Protein AF-A0A2E7HGC3-F1 (afdb_monomer_lite)

Sequence (108 aa):
MSSADKTAAFAADPVAYEPQHNGWCSYAVSKGYGAEVDFVDGWSVVNGKLYLNWDAETREAFLAEQSSRIAAAEAKWPELHAGLLDGSADMYTHAGEGADISHPQQLN

Structure (mmCIF, N/CA/C/O backbone):
data_AF-A0A2E7HGC3-F1
#
_entry.id   AF-A0A2E7HGC3-F1
#
loop_
_atom_site.group_PDB
_atom_site.id
_atom_site.type_symbol
_atom_site.label_atom_id
_atom_site.label_alt_id
_atom_site.label_comp_id
_atom_site.label_asym_id
_atom_site.label_entity_id
_atom_site.label_seq_id
_atom_site.pdbx_PDB_ins_code
_atom_site.Cartn_x
_atom_site.Cartn_y
_atom_site.Cartn_z
_atom_site.occupancy
_atom_site.B_iso_or_equiv
_atom_site.auth_seq_id
_atom_site.auth_comp_id
_atom_site.auth_asym_id
_atom_site.auth_atom_id
_atom_site.pdbx_PDB_model_num
ATOM 1 N N . MET A 1 1 ? -13.677 5.979 21.926 1.00 42.94 1 MET A N 1
ATOM 2 C CA . MET A 1 1 ? -14.349 4.769 21.407 1.00 42.94 1 MET A CA 1
ATOM 3 C C . MET A 1 1 ? -13.744 3.572 22.111 1.00 42.94 1 MET A C 1
ATOM 5 O O . MET A 1 1 ? -12.526 3.434 22.075 1.00 42.94 1 MET A O 1
ATOM 9 N N . SER A 1 2 ? -14.564 2.819 22.842 1.00 48.47 2 SER A N 1
ATOM 10 C CA . SER A 1 2 ? -14.121 1.682 23.656 1.00 48.47 2 SER A CA 1
ATOM 11 C C . SER A 1 2 ? -13.763 0.497 22.756 1.00 48.47 2 SER A C 1
ATOM 13 O O . SER A 1 2 ? -14.314 0.357 21.667 1.00 48.47 2 SER A O 1
ATOM 15 N N . SER A 1 3 ? -12.851 -0.362 23.211 1.00 58.44 3 SER A N 1
ATOM 16 C CA . SER A 1 3 ? -12.439 -1.593 22.518 1.00 58.44 3 SER A CA 1
ATOM 17 C C . SER A 1 3 ? -13.635 -2.476 22.108 1.00 58.44 3 SER A C 1
ATOM 19 O O . SER A 1 3 ? -13.630 -3.068 21.034 1.00 58.44 3 SER A O 1
ATOM 21 N N . ALA A 1 4 ? -14.715 -2.467 22.900 1.00 59.19 4 ALA A N 1
ATOM 22 C CA . ALA A 1 4 ? -15.929 -3.247 22.643 1.00 59.19 4 ALA A CA 1
ATOM 23 C C . ALA A 1 4 ? -16.679 -2.841 21.356 1.00 59.19 4 ALA A C 1
ATOM 25 O O . ALA A 1 4 ? -17.180 -3.709 20.642 1.00 59.19 4 ALA A O 1
ATOM 26 N N . ASP A 1 5 ? -16.711 -1.545 21.026 1.00 59.03 5 ASP A N 1
ATOM 27 C CA . ASP A 1 5 ? -17.413 -1.044 19.833 1.00 59.03 5 ASP A CA 1
ATOM 28 C C . ASP A 1 5 ? -16.674 -1.435 18.546 1.00 59.03 5 ASP A C 1
ATOM 30 O O . ASP A 1 5 ? -17.283 -1.686 17.508 1.00 59.03 5 ASP A O 1
ATOM 34 N N . LYS A 1 6 ? -15.340 -1.521 18.622 1.00 58.09 6 LYS A N 1
ATOM 35 C CA . LYS A 1 6 ? -14.484 -1.918 17.498 1.00 58.09 6 LYS A CA 1
ATOM 36 C C . LYS A 1 6 ? -14.638 -3.406 17.187 1.00 58.09 6 LYS A C 1
ATOM 38 O O . LYS A 1 6 ? -14.731 -3.769 16.019 1.00 58.09 6 LYS A O 1
ATOM 43 N N . THR A 1 7 ? -14.736 -4.248 18.217 1.00 65.44 7 THR A N 1
ATOM 44 C CA . THR A 1 7 ? -14.968 -5.691 18.059 1.00 65.44 7 THR A CA 1
ATOM 45 C C . THR A 1 7 ? -16.316 -5.982 17.406 1.00 65.44 7 THR A C 1
ATOM 47 O O . THR A 1 7 ? -16.396 -6.835 16.529 1.00 65.44 7 THR A O 1
ATOM 50 N N . ALA A 1 8 ? -17.370 -5.257 17.793 1.00 68.75 8 ALA A N 1
ATOM 51 C CA . ALA A 1 8 ? -18.696 -5.419 17.198 1.00 68.75 8 ALA A CA 1
ATOM 52 C C . ALA A 1 8 ? -18.728 -5.002 15.718 1.00 68.75 8 ALA A C 1
ATOM 54 O O . ALA A 1 8 ? -19.342 -5.690 14.908 1.00 68.75 8 ALA A O 1
ATOM 55 N N . ALA A 1 9 ? -18.035 -3.917 15.354 1.00 64.19 9 ALA A N 1
ATOM 56 C CA . ALA A 1 9 ? -17.924 -3.477 13.964 1.00 64.19 9 ALA A CA 1
ATOM 57 C C . ALA A 1 9 ? -17.126 -4.470 13.099 1.00 64.19 9 ALA A C 1
ATOM 59 O O . ALA A 1 9 ? -17.567 -4.812 12.006 1.00 64.19 9 ALA A O 1
ATOM 60 N N . PHE A 1 10 ? -16.012 -5.001 13.618 1.00 66.19 10 PHE A N 1
ATOM 61 C CA . PHE A 1 10 ? -15.230 -6.042 12.943 1.00 66.19 10 PHE A CA 1
ATOM 62 C C . PHE A 1 10 ? -16.026 -7.341 12.750 1.00 66.19 10 PHE A C 1
ATOM 64 O O . PHE A 1 10 ? -16.005 -7.927 11.674 1.00 66.19 10 PHE A O 1
ATOM 71 N N . ALA A 1 11 ? -16.765 -7.780 13.773 1.00 70.12 11 ALA A N 1
ATOM 72 C CA . ALA A 1 11 ? -17.587 -8.987 13.691 1.00 70.12 11 ALA A CA 1
ATOM 73 C C . ALA A 1 11 ? -18.762 -8.852 12.706 1.00 70.12 11 ALA A C 1
ATOM 75 O O . ALA A 1 11 ? -19.243 -9.861 12.193 1.00 70.12 11 ALA A O 1
ATOM 76 N N . ALA A 1 12 ? -19.238 -7.627 12.465 1.00 77.06 12 ALA A N 1
ATOM 77 C CA . ALA A 1 12 ? -20.352 -7.361 11.562 1.00 77.06 12 ALA A CA 1
ATOM 78 C C . ALA A 1 12 ? -19.952 -7.423 10.079 1.00 77.06 12 ALA A C 1
ATOM 80 O O . ALA A 1 12 ? -20.762 -7.858 9.264 1.00 77.06 12 ALA A O 1
ATOM 81 N N . ASP A 1 13 ? -18.730 -7.014 9.733 1.00 65.88 13 ASP A N 1
ATOM 82 C CA . ASP A 1 13 ? -18.214 -7.079 8.363 1.00 65.88 13 ASP A CA 1
ATOM 83 C C . ASP A 1 13 ? -16.691 -7.289 8.361 1.00 65.88 13 ASP A C 1
ATOM 85 O O . ASP A 1 13 ? -15.932 -6.335 8.195 1.00 65.88 13 ASP A O 1
ATOM 89 N N . PRO A 1 14 ? -16.211 -8.527 8.573 1.00 62.88 14 PRO A N 1
ATOM 90 C CA . PRO A 1 14 ? -14.777 -8.806 8.606 1.00 62.88 14 PRO A CA 1
ATOM 91 C C . PRO A 1 14 ? -14.099 -8.555 7.251 1.00 62.88 14 PRO A C 1
ATOM 93 O O . PRO A 1 14 ? -12.923 -8.199 7.222 1.00 62.88 14 PRO A O 1
ATOM 96 N N . VAL A 1 15 ? -14.845 -8.665 6.146 1.00 67.56 15 VAL A N 1
ATOM 97 C CA . VAL A 1 15 ? -14.344 -8.440 4.781 1.00 67.56 15 VAL A CA 1
ATOM 98 C C . VAL A 1 15 ? -14.032 -6.959 4.551 1.00 67.56 15 VAL A C 1
ATOM 100 O O . VAL A 1 15 ? -13.047 -6.634 3.891 1.00 67.56 15 VAL A O 1
ATOM 103 N N . ALA A 1 16 ? -14.789 -6.039 5.160 1.00 67.25 16 ALA A N 1
ATOM 104 C CA . ALA A 1 16 ? -14.480 -4.607 5.119 1.00 67.25 16 ALA A CA 1
ATOM 105 C C . ALA A 1 16 ? -13.136 -4.236 5.777 1.00 67.25 16 ALA A C 1
ATOM 107 O O . ALA A 1 16 ? -12.614 -3.149 5.521 1.00 67.25 16 ALA A O 1
ATOM 108 N N . TYR A 1 17 ? -12.569 -5.118 6.605 1.00 65.81 17 TYR A N 1
ATOM 109 C CA . TYR A 1 17 ? -11.296 -4.902 7.295 1.00 65.81 17 TYR A CA 1
ATOM 110 C C . TYR A 1 17 ? -10.153 -5.766 6.749 1.00 65.81 17 TYR A C 1
ATOM 112 O O . TYR A 1 17 ? -9.051 -5.715 7.301 1.00 65.81 17 TYR A O 1
ATOM 120 N N . GLU A 1 18 ? -10.376 -6.540 5.680 1.00 65.56 18 GLU A N 1
ATOM 121 C CA . GLU A 1 18 ? -9.312 -7.332 5.064 1.00 65.56 18 GLU A CA 1
ATOM 122 C C . GLU A 1 18 ? -8.222 -6.411 4.480 1.00 65.56 18 GLU A C 1
ATOM 124 O O . GLU A 1 18 ? -8.528 -5.480 3.715 1.00 65.56 18 GLU A O 1
ATOM 129 N N . PRO A 1 19 ? -6.938 -6.639 4.829 1.00 66.44 19 PRO A N 1
ATOM 130 C CA . PRO A 1 19 ? -5.832 -5.886 4.262 1.00 66.44 19 PRO A CA 1
ATOM 131 C C . PRO A 1 19 ? -5.865 -5.991 2.742 1.00 66.44 19 PRO A C 1
ATOM 133 O O . PRO A 1 19 ? -5.869 -7.089 2.179 1.00 66.44 19 PRO A O 1
ATOM 136 N N . GLN A 1 20 ? -5.864 -4.845 2.064 1.00 75.62 20 GLN A N 1
ATOM 137 C CA . GLN A 1 20 ? -5.716 -4.860 0.617 1.00 75.62 20 GLN A CA 1
ATOM 138 C C . GLN A 1 20 ? -4.370 -5.492 0.265 1.00 75.62 20 GLN A C 1
ATOM 140 O O . GLN A 1 20 ? -3.382 -5.328 0.984 1.00 75.62 20 GLN A O 1
ATOM 145 N N . HIS A 1 21 ? -4.356 -6.240 -0.834 1.00 77.19 21 HIS A N 1
ATOM 146 C CA . HIS A 1 21 ? -3.195 -7.012 -1.262 1.00 77.19 21 HIS A CA 1
ATOM 147 C C . HIS A 1 21 ? -2.739 -8.063 -0.236 1.00 77.19 21 HIS A C 1
ATOM 149 O O . HIS A 1 21 ? -1.551 -8.341 -0.145 1.00 77.19 21 HIS A O 1
ATOM 155 N N . ASN A 1 22 ? -3.653 -8.642 0.555 1.00 71.50 22 ASN A N 1
ATOM 156 C CA . ASN A 1 22 ? -3.368 -9.716 1.521 1.00 71.50 22 ASN A CA 1
ATOM 157 C C . ASN A 1 22 ? -2.227 -9.402 2.513 1.00 71.50 22 ASN A C 1
ATOM 159 O O . ASN A 1 22 ? -1.540 -10.311 2.969 1.00 71.50 22 ASN A O 1
ATOM 163 N N . GLY A 1 23 ? -2.009 -8.125 2.841 1.00 72.19 23 GLY A N 1
ATOM 164 C CA . GLY A 1 23 ? -0.944 -7.711 3.761 1.00 72.19 23 GLY A CA 1
ATOM 165 C C . GLY A 1 23 ? 0.393 -7.370 3.093 1.00 72.19 23 GLY A C 1
ATOM 166 O O . GLY A 1 23 ? 1.347 -7.073 3.802 1.00 72.19 23 GLY A O 1
ATOM 167 N N . TRP A 1 24 ? 0.466 -7.370 1.758 1.00 78.44 24 TRP A N 1
ATOM 168 C CA . TRP A 1 24 ? 1.655 -6.979 0.996 1.00 78.44 24 TRP A CA 1
ATOM 169 C C . TRP A 1 24 ? 1.718 -5.466 0.742 1.00 78.44 24 TRP A C 1
ATOM 171 O O . TRP A 1 24 ? 0.697 -4.780 0.621 1.00 78.44 24 TRP A O 1
ATOM 181 N N . CYS A 1 25 ? 2.939 -4.938 0.619 1.00 76.06 25 CYS A N 1
ATOM 182 C CA . CYS A 1 25 ? 3.203 -3.520 0.396 1.00 76.06 25 CYS A CA 1
ATOM 183 C C . CYS A 1 25 ? 2.529 -3.033 -0.886 1.00 76.06 25 CYS A C 1
ATOM 185 O O . CYS A 1 25 ? 2.931 -3.379 -1.996 1.00 76.06 25 CYS A O 1
ATOM 187 N N . SER A 1 26 ? 1.530 -2.163 -0.745 1.00 80.81 26 SER A N 1
ATOM 188 C CA . SER A 1 26 ? 0.721 -1.687 -1.875 1.00 80.81 26 SER A CA 1
ATOM 189 C C . SER A 1 26 ? 1.558 -0.899 -2.892 1.00 80.81 26 SER A C 1
ATOM 191 O O . SER A 1 26 ? 1.277 -0.926 -4.091 1.00 80.81 26 SER A O 1
ATOM 193 N N . TYR A 1 27 ? 2.633 -0.244 -2.438 1.00 72.38 27 TYR A N 1
ATOM 194 C CA . TYR A 1 27 ? 3.620 0.391 -3.312 1.00 72.38 27 TYR A CA 1
ATOM 195 C C . TYR A 1 27 ? 4.395 -0.636 -4.149 1.00 72.38 27 TYR A C 1
ATOM 197 O O . TYR A 1 27 ? 4.509 -0.458 -5.362 1.00 72.38 27 TYR A O 1
ATOM 205 N N . ALA A 1 28 ? 4.892 -1.712 -3.538 1.00 77.31 28 ALA A N 1
ATOM 206 C CA . ALA A 1 28 ? 5.598 -2.782 -4.242 1.00 77.31 28 ALA A CA 1
ATOM 207 C C . ALA A 1 28 ? 4.676 -3.451 -5.272 1.00 77.31 28 ALA A C 1
ATOM 209 O O . ALA A 1 28 ? 5.029 -3.557 -6.451 1.00 77.31 28 ALA A O 1
ATOM 210 N N . VAL A 1 29 ? 3.431 -3.739 -4.873 1.00 83.19 29 VAL A N 1
ATOM 211 C CA . VAL A 1 29 ? 2.388 -4.239 -5.779 1.00 83.19 29 VAL A CA 1
ATOM 212 C C . VAL A 1 29 ? 2.183 -3.282 -6.957 1.00 83.19 29 VAL A C 1
ATOM 214 O O . VAL A 1 29 ? 2.178 -3.703 -8.113 1.00 83.19 29 VAL A O 1
ATOM 217 N N . SER A 1 30 ? 2.131 -1.967 -6.703 1.00 77.75 30 SER A N 1
ATOM 218 C CA . SER A 1 30 ? 2.035 -0.952 -7.763 1.00 77.75 30 SER A CA 1
ATOM 219 C C . SER A 1 30 ? 3.245 -0.925 -8.708 1.00 77.75 30 SER A C 1
ATOM 221 O O . SER A 1 30 ? 3.159 -0.363 -9.803 1.00 77.75 30 SER A O 1
ATOM 223 N N . LYS A 1 31 ? 4.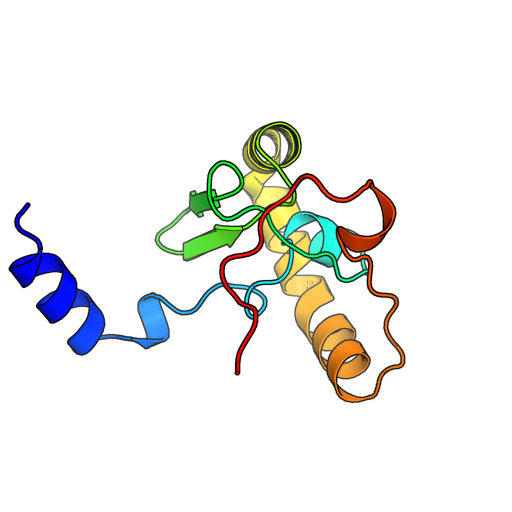377 -1.521 -8.324 1.00 80.38 31 LYS A N 1
ATOM 224 C CA . LYS A 1 31 ? 5.608 -1.625 -9.118 1.00 80.38 31 LYS A CA 1
ATOM 225 C C . LYS A 1 31 ? 5.800 -2.997 -9.767 1.00 80.38 31 LYS A C 1
ATOM 227 O O . LYS A 1 31 ? 6.592 -3.075 -10.698 1.00 80.38 31 LYS A O 1
ATOM 232 N N . GLY A 1 32 ? 5.000 -3.997 -9.397 1.00 78.50 32 GLY A N 1
ATOM 233 C CA . GLY A 1 32 ? 5.019 -5.338 -9.988 1.00 78.50 32 GLY A CA 1
ATOM 234 C C . GLY A 1 32 ? 5.853 -6.361 -9.215 1.00 78.50 32 GLY A C 1
ATOM 235 O O . GLY A 1 32 ? 6.229 -7.368 -9.797 1.00 78.50 32 GLY A O 1
ATOM 236 N N . TYR A 1 33 ? 6.148 -6.115 -7.936 1.00 64.19 33 TYR A N 1
ATOM 237 C CA . TYR A 1 33 ? 6.836 -7.071 -7.061 1.00 64.19 33 TYR A CA 1
ATOM 238 C C . TYR A 1 33 ? 6.186 -7.106 -5.669 1.00 64.19 33 TYR A C 1
ATOM 240 O O . TYR A 1 33 ? 5.484 -6.173 -5.285 1.00 64.19 33 TYR A O 1
ATOM 248 N N . GLY A 1 34 ? 6.384 -8.180 -4.904 1.00 79.44 34 GLY A N 1
ATOM 249 C CA . GLY A 1 34 ? 5.911 -8.273 -3.518 1.00 79.44 34 GLY A CA 1
ATOM 250 C C . GLY A 1 34 ? 6.935 -7.700 -2.538 1.00 79.44 34 GLY A C 1
ATOM 251 O O . GLY A 1 34 ? 8.130 -7.936 -2.700 1.00 79.44 34 GLY A O 1
ATOM 252 N N . ALA A 1 35 ? 6.491 -6.968 -1.515 1.00 74.31 35 ALA A N 1
ATOM 253 C CA . ALA A 1 35 ? 7.346 -6.619 -0.379 1.00 74.31 35 ALA A CA 1
ATOM 254 C C . ALA A 1 35 ? 6.577 -6.690 0.944 1.00 74.31 35 ALA A C 1
ATOM 256 O O . ALA A 1 35 ? 5.380 -6.385 0.969 1.00 74.31 35 ALA A O 1
ATOM 257 N N . GLU A 1 36 ? 7.264 -7.090 2.014 1.00 70.75 36 GLU A N 1
ATOM 258 C CA . GLU A 1 36 ? 6.748 -7.024 3.388 1.00 70.75 36 GLU A CA 1
ATOM 259 C C . GLU A 1 36 ? 6.367 -5.579 3.783 1.00 70.75 36 GLU A C 1
ATOM 261 O O . GLU A 1 36 ? 6.603 -4.623 3.039 1.00 70.75 36 GLU A O 1
ATOM 266 N N . VAL A 1 37 ? 5.679 -5.413 4.911 1.00 62.91 37 VAL A N 1
ATOM 267 C CA . VAL A 1 37 ? 5.163 -4.114 5.368 1.00 62.91 37 VAL A CA 1
ATOM 268 C C . VAL A 1 37 ? 5.516 -3.876 6.826 1.00 62.91 37 VAL A C 1
ATOM 270 O O . VAL A 1 37 ? 5.429 -4.791 7.647 1.00 62.91 37 VAL A O 1
ATOM 273 N N . ASP A 1 38 ? 5.814 -2.624 7.165 1.00 61.06 38 ASP A N 1
ATOM 274 C CA . ASP A 1 38 ? 5.855 -2.170 8.548 1.00 61.06 38 ASP A CA 1
ATOM 275 C C . ASP A 1 38 ? 4.443 -1.773 9.006 1.00 61.06 38 ASP A C 1
ATOM 277 O O . ASP A 1 38 ? 3.830 -0.810 8.532 1.00 61.06 38 ASP A O 1
ATOM 281 N N . PHE A 1 39 ? 3.910 -2.531 9.963 1.00 60.03 39 PHE A N 1
ATOM 282 C CA . PHE A 1 39 ? 2.574 -2.326 10.518 1.00 60.03 39 PHE A CA 1
ATOM 283 C C . PHE A 1 39 ? 2.498 -1.200 11.567 1.00 60.03 39 PHE A C 1
ATOM 285 O O . PHE A 1 39 ? 1.388 -0.823 11.950 1.00 60.03 39 PHE A O 1
ATOM 292 N N . VAL A 1 40 ? 3.628 -0.666 12.049 1.00 64.12 40 VAL A N 1
ATOM 293 C CA . VAL A 1 40 ? 3.667 0.396 13.071 1.00 64.12 40 VAL A CA 1
ATOM 294 C C . VAL A 1 40 ? 3.400 1.751 12.427 1.00 64.12 40 VAL A C 1
ATOM 296 O O . VAL A 1 40 ? 2.427 2.419 12.785 1.00 64.12 40 VAL A O 1
ATOM 299 N N . ASP A 1 41 ? 4.200 2.112 11.423 1.00 72.94 41 ASP A N 1
ATOM 300 C CA . ASP A 1 41 ? 4.139 3.431 10.790 1.00 72.94 41 ASP A CA 1
ATOM 301 C C . ASP A 1 41 ? 3.789 3.391 9.289 1.00 72.94 41 ASP A C 1
ATOM 303 O O . ASP A 1 41 ? 3.474 4.431 8.709 1.00 72.94 41 ASP A O 1
ATOM 307 N N . GLY A 1 42 ? 3.749 2.222 8.642 1.00 78.62 42 GLY A N 1
ATOM 308 C CA . GLY A 1 42 ? 3.503 2.086 7.198 1.00 78.62 42 GLY A CA 1
ATOM 309 C C . GLY A 1 42 ? 2.030 2.088 6.758 1.00 78.62 42 GLY A C 1
ATOM 310 O O . GLY A 1 42 ? 1.742 1.975 5.563 1.00 78.62 42 GLY A O 1
ATOM 311 N N . TRP A 1 43 ? 1.065 2.215 7.671 1.00 80.00 43 TRP A N 1
ATOM 312 C CA . TRP A 1 43 ? -0.361 2.059 7.355 1.00 80.00 43 TRP A CA 1
ATOM 313 C C . TRP A 1 43 ? -1.087 3.383 7.068 1.00 80.00 43 TRP A C 1
ATOM 315 O O . TRP A 1 43 ? -0.768 4.440 7.609 1.00 80.00 43 TRP A O 1
ATOM 325 N N . SER A 1 44 ? -2.117 3.329 6.223 1.00 84.56 44 SER A N 1
ATOM 326 C CA . SER A 1 44 ? -3.027 4.449 5.954 1.00 84.56 44 SER A CA 1
ATOM 327 C C . SER A 1 44 ? -4.426 3.951 5.584 1.00 84.56 44 SER A C 1
ATOM 329 O O . SER A 1 44 ? -4.577 2.851 5.058 1.00 84.56 44 SER A O 1
ATOM 331 N N . VAL A 1 45 ? -5.464 4.752 5.849 1.00 86.19 45 VAL A N 1
ATOM 332 C CA . VAL A 1 45 ? -6.843 4.448 5.430 1.00 86.19 45 VAL A CA 1
ATOM 333 C C . V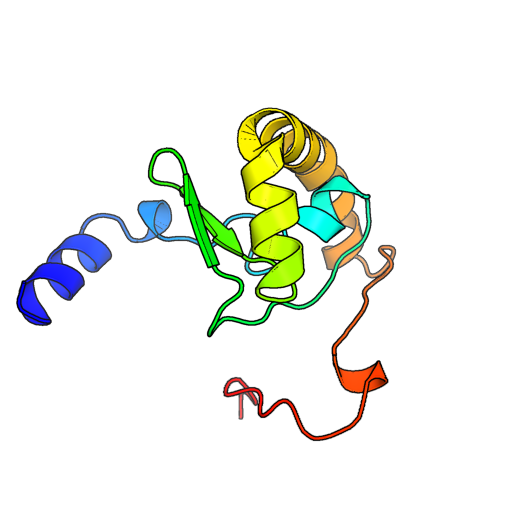AL A 1 45 ? -7.282 5.464 4.385 1.00 86.19 45 VAL A C 1
ATOM 335 O O . VAL A 1 45 ? -7.377 6.654 4.678 1.00 86.19 45 VAL A O 1
ATOM 338 N N . VAL A 1 46 ? -7.584 4.994 3.173 1.00 88.50 46 VAL A N 1
ATOM 339 C CA . VAL A 1 46 ? -8.042 5.832 2.056 1.00 88.50 46 VAL A CA 1
ATOM 340 C C . VAL A 1 46 ? -9.370 5.282 1.546 1.00 88.50 46 VAL A C 1
ATOM 342 O O . VAL A 1 46 ? -9.466 4.114 1.177 1.00 88.50 46 VAL A O 1
ATOM 345 N N . ASN A 1 47 ? -10.414 6.116 1.543 1.00 84.94 47 ASN A N 1
ATOM 346 C CA . ASN A 1 47 ? -11.777 5.738 1.132 1.00 84.94 47 ASN A CA 1
ATOM 347 C C . ASN A 1 47 ? -12.323 4.491 1.856 1.00 84.94 47 ASN A C 1
ATOM 349 O O . ASN A 1 47 ? -12.990 3.656 1.252 1.00 84.94 47 ASN A O 1
ATOM 353 N N . GLY A 1 48 ? -12.011 4.350 3.147 1.00 84.06 48 GLY A N 1
ATOM 354 C CA . GLY A 1 48 ? -12.451 3.216 3.964 1.00 84.06 48 GLY A CA 1
ATOM 355 C C . GLY A 1 48 ? -11.663 1.919 3.753 1.00 84.06 48 GLY A C 1
ATOM 356 O O . GLY A 1 48 ? -11.956 0.945 4.432 1.00 84.06 48 GLY A O 1
ATOM 357 N N . LYS A 1 49 ? -10.652 1.903 2.874 1.00 82.56 49 LYS A N 1
ATOM 358 C CA . LYS A 1 49 ? -9.759 0.754 2.666 1.00 82.56 49 LYS A CA 1
ATOM 359 C C . LYS A 1 49 ? -8.420 0.964 3.378 1.00 82.56 49 LYS A C 1
ATOM 361 O O . LYS A 1 49 ? -7.874 2.070 3.344 1.00 82.56 49 LYS A O 1
ATOM 366 N N . LEU A 1 50 ? -7.891 -0.094 3.994 1.00 83.19 50 LEU A N 1
ATOM 367 C CA . LEU A 1 50 ? -6.575 -0.112 4.640 1.00 83.19 50 LEU A CA 1
ATOM 368 C C . LEU A 1 50 ? -5.471 -0.411 3.614 1.00 83.19 50 LEU A C 1
ATOM 370 O O . LEU A 1 50 ? -5.518 -1.437 2.937 1.00 83.19 50 LEU A O 1
ATOM 374 N N . TYR A 1 51 ? -4.465 0.461 3.549 1.00 86.12 51 TYR A N 1
ATOM 375 C CA . TYR A 1 51 ? -3.266 0.308 2.726 1.00 86.12 51 TYR A CA 1
ATOM 376 C C . TYR A 1 51 ? -2.030 0.243 3.612 1.00 86.12 51 TYR A C 1
ATOM 378 O O . TYR A 1 51 ? -1.854 1.080 4.500 1.00 86.12 51 TYR A O 1
ATOM 386 N N . LEU A 1 52 ? -1.170 -0.732 3.335 1.00 84.81 52 LEU A N 1
ATOM 387 C CA . LEU A 1 52 ? 0.072 -0.978 4.058 1.00 84.81 52 LEU A CA 1
ATOM 388 C C . LEU A 1 52 ? 1.264 -0.711 3.135 1.00 84.81 52 LEU A C 1
ATOM 390 O O . LEU A 1 52 ? 1.229 -1.050 1.946 1.00 84.81 52 LEU A O 1
ATOM 394 N N . ASN A 1 53 ? 2.296 -0.082 3.684 1.00 83.69 53 ASN A N 1
ATOM 395 C CA . ASN A 1 53 ? 3.527 0.295 3.000 1.00 83.69 53 ASN A CA 1
ATOM 396 C C . ASN A 1 53 ? 4.740 -0.200 3.794 1.00 83.69 53 ASN A C 1
ATOM 398 O O . ASN A 1 53 ? 4.616 -0.584 4.953 1.00 83.69 53 ASN A O 1
ATOM 402 N N . TRP A 1 54 ? 5.899 -0.181 3.138 1.00 74.50 54 TRP A N 1
ATOM 403 C CA . TRP A 1 54 ? 7.169 -0.657 3.687 1.00 74.50 54 TRP A CA 1
ATOM 404 C C . TRP A 1 54 ? 7.573 0.055 4.983 1.00 74.50 54 TRP A C 1
ATOM 406 O O . TRP A 1 54 ? 7.981 -0.602 5.926 1.00 74.50 54 TRP A O 1
ATOM 416 N N . ASP A 1 55 ? 7.423 1.377 5.036 1.00 78.69 55 ASP A N 1
ATOM 417 C CA . ASP A 1 55 ? 7.781 2.233 6.169 1.00 78.69 55 ASP A CA 1
ATOM 418 C C . ASP A 1 55 ? 6.995 3.563 6.112 1.00 78.69 55 ASP A C 1
ATOM 420 O O . ASP A 1 55 ? 6.140 3.782 5.239 1.00 78.69 55 ASP A O 1
ATOM 424 N N . ALA A 1 56 ? 7.285 4.473 7.046 1.00 79.06 56 ALA A N 1
ATOM 425 C CA . ALA A 1 56 ? 6.679 5.802 7.104 1.00 79.06 56 ALA A CA 1
ATOM 426 C C . ALA A 1 56 ? 6.980 6.663 5.861 1.00 79.06 56 ALA A C 1
ATOM 428 O O . ALA A 1 56 ? 6.094 7.371 5.378 1.00 79.06 56 ALA A O 1
ATOM 429 N N . GLU A 1 57 ? 8.200 6.593 5.322 1.00 83.62 57 GLU A N 1
ATOM 430 C CA . GLU A 1 57 ? 8.621 7.384 4.157 1.00 83.62 57 GLU A CA 1
ATOM 431 C C . GLU A 1 5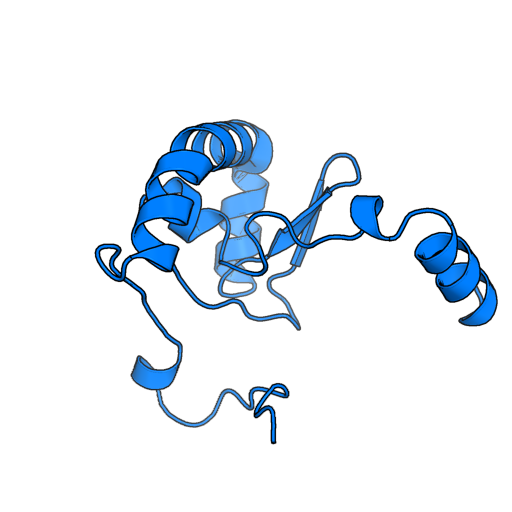7 ? 7.878 6.934 2.889 1.00 83.62 57 GLU A C 1
ATOM 433 O O . GLU A 1 57 ? 7.308 7.738 2.146 1.00 83.62 57 GLU A O 1
ATOM 438 N N . THR A 1 58 ? 7.777 5.622 2.687 1.00 81.56 58 THR A N 1
ATOM 439 C CA . THR A 1 58 ? 7.016 4.999 1.604 1.00 81.56 58 THR A CA 1
ATOM 440 C C . THR A 1 58 ? 5.533 5.305 1.742 1.00 81.56 58 THR A C 1
ATOM 442 O O . THR A 1 58 ? 4.870 5.567 0.737 1.00 81.56 58 THR A O 1
ATOM 445 N N . ARG A 1 59 ? 4.996 5.327 2.970 1.00 88.38 59 ARG A N 1
ATOM 446 C CA . ARG A 1 59 ? 3.620 5.773 3.224 1.00 88.38 59 ARG A CA 1
ATOM 447 C C . ARG A 1 59 ? 3.421 7.218 2.768 1.00 88.38 59 ARG A C 1
ATOM 449 O O . ARG A 1 59 ? 2.422 7.505 2.115 1.00 88.38 59 ARG A O 1
ATOM 456 N N . GLU A 1 60 ? 4.339 8.130 3.073 1.00 90.44 60 GLU A N 1
ATOM 457 C CA . GLU A 1 60 ? 4.237 9.529 2.636 1.00 90.44 60 GLU A CA 1
ATOM 458 C C . GLU A 1 60 ? 4.296 9.663 1.111 1.00 90.44 60 GLU A C 1
ATOM 460 O O . GLU A 1 60 ? 3.439 10.322 0.514 1.00 90.44 60 GLU A O 1
ATOM 465 N N . ALA A 1 61 ? 5.222 8.956 0.460 1.00 88.62 61 ALA A N 1
ATOM 466 C CA . ALA A 1 61 ? 5.299 8.891 -0.998 1.00 88.62 61 ALA A CA 1
ATOM 467 C C . ALA A 1 61 ? 4.046 8.251 -1.628 1.00 88.62 61 ALA A C 1
ATOM 469 O O . ALA A 1 61 ? 3.633 8.629 -2.732 1.00 88.62 61 ALA A O 1
ATOM 470 N N . PHE A 1 62 ? 3.426 7.285 -0.941 1.00 91.38 62 PHE A N 1
ATOM 471 C CA . PHE A 1 62 ? 2.159 6.687 -1.345 1.00 91.38 62 PHE A CA 1
ATOM 472 C C . PHE A 1 62 ? 1.019 7.703 -1.268 1.00 91.38 62 PHE A C 1
ATOM 474 O O . PHE A 1 62 ? 0.292 7.878 -2.244 1.00 91.38 62 PHE A O 1
ATOM 481 N N . LEU A 1 63 ? 0.894 8.415 -0.148 1.00 91.94 63 LEU A N 1
ATOM 482 C CA . LEU A 1 63 ? -0.167 9.396 0.078 1.00 91.94 63 LEU A CA 1
ATOM 483 C C . LEU A 1 63 ? -0.070 10.602 -0.865 1.00 91.94 63 LEU A C 1
ATOM 485 O O . LEU A 1 63 ? -1.100 11.090 -1.329 1.00 91.94 63 LEU A O 1
ATOM 489 N N . ALA A 1 64 ? 1.145 11.033 -1.217 1.00 94.25 64 ALA A N 1
ATOM 490 C CA . ALA A 1 64 ? 1.372 12.118 -2.175 1.00 94.25 64 ALA A CA 1
ATOM 491 C C . ALA A 1 64 ? 0.739 11.849 -3.556 1.00 94.25 64 ALA A C 1
ATOM 493 O O . ALA A 1 64 ? 0.323 12.779 -4.245 1.00 94.25 64 ALA A O 1
ATOM 494 N N . GLU A 1 65 ? 0.622 10.576 -3.944 1.00 94.31 65 GLU A N 1
ATOM 495 C CA . GLU A 1 65 ? 0.077 10.137 -5.232 1.00 94.31 65 GLU A CA 1
ATOM 496 C C . GLU A 1 65 ? -0.992 9.040 -5.059 1.00 94.31 65 GLU A C 1
ATOM 498 O O . GLU A 1 65 ? -1.124 8.136 -5.887 1.00 94.31 65 GLU A O 1
ATOM 503 N N . GLN A 1 66 ? -1.774 9.099 -3.976 1.00 92.12 66 GLN A N 1
ATOM 504 C CA . GLN A 1 66 ? -2.646 7.991 -3.564 1.00 92.12 66 GLN A CA 1
ATOM 505 C C . GLN A 1 66 ? -3.575 7.493 -4.683 1.00 92.12 66 GLN A C 1
ATOM 507 O O . GLN A 1 66 ? -3.701 6.292 -4.889 1.00 92.12 66 GLN A O 1
ATOM 512 N N . SER A 1 67 ? -4.186 8.388 -5.463 1.00 90.69 67 SER A N 1
ATOM 513 C CA . SER A 1 67 ? -5.165 8.001 -6.487 1.00 90.69 67 SER A CA 1
ATOM 514 C C . SER A 1 67 ? -4.536 7.213 -7.639 1.00 90.69 67 SER A C 1
ATOM 516 O O . SER A 1 67 ? -5.094 6.205 -8.068 1.00 90.69 67 SER A O 1
ATOM 518 N N . SER A 1 68 ? -3.374 7.648 -8.140 1.00 92.88 68 SER A N 1
ATOM 519 C CA . SER A 1 68 ? -2.675 6.957 -9.233 1.00 92.88 68 SER A CA 1
ATOM 520 C C . SER A 1 68 ? -2.052 5.650 -8.750 1.00 92.88 68 SER A C 1
ATOM 522 O O . SER A 1 68 ? -2.093 4.650 -9.465 1.00 92.88 68 SER A O 1
ATOM 524 N N . ARG A 1 69 ? -1.525 5.628 -7.521 1.00 92.25 69 ARG A N 1
ATOM 525 C CA . ARG A 1 69 ? -0.916 4.437 -6.921 1.00 92.25 69 ARG A CA 1
ATOM 526 C C . ARG A 1 69 ? -1.936 3.361 -6.581 1.00 92.25 69 ARG A C 1
ATOM 528 O O . ARG A 1 69 ? -1.657 2.196 -6.839 1.00 92.25 69 ARG A O 1
ATOM 535 N N . ILE A 1 70 ? -3.112 3.739 -6.080 1.00 92.56 70 ILE A N 1
ATOM 536 C CA . ILE A 1 70 ? -4.224 2.807 -5.847 1.00 92.56 70 ILE A CA 1
ATOM 537 C C . ILE A 1 70 ? -4.666 2.183 -7.171 1.00 92.56 70 ILE A C 1
ATOM 539 O O . ILE A 1 70 ? -4.689 0.963 -7.278 1.00 92.56 70 ILE A O 1
ATOM 543 N N . ALA A 1 71 ? -4.926 2.993 -8.203 1.00 92.50 71 ALA A N 1
ATOM 544 C CA . ALA A 1 71 ? -5.343 2.476 -9.507 1.00 92.50 71 ALA A CA 1
ATOM 545 C C . ALA A 1 71 ? -4.289 1.541 -10.132 1.00 92.50 71 ALA A C 1
ATOM 547 O O . ALA A 1 71 ? -4.624 0.501 -10.696 1.00 92.50 71 ALA A O 1
ATOM 548 N N . ALA A 1 72 ? -3.005 1.887 -10.006 1.00 90.12 72 ALA A N 1
ATOM 549 C CA . ALA A 1 72 ? -1.912 1.045 -10.480 1.00 90.12 72 ALA A CA 1
ATOM 550 C C . ALA A 1 72 ? -1.792 -0.268 -9.689 1.00 90.12 72 ALA A C 1
ATOM 552 O O . ALA A 1 72 ? -1.510 -1.306 -10.288 1.00 90.12 72 ALA A O 1
ATOM 553 N N . ALA A 1 73 ? -1.999 -0.232 -8.369 1.00 86.81 73 ALA A N 1
ATOM 554 C CA . ALA A 1 73 ? -1.983 -1.423 -7.526 1.00 86.81 73 ALA A CA 1
ATOM 555 C C . ALA A 1 73 ? -3.163 -2.353 -7.855 1.00 86.81 73 ALA A C 1
ATOM 557 O O . ALA A 1 73 ? -2.945 -3.536 -8.101 1.00 86.81 73 ALA A O 1
ATOM 558 N N . GLU A 1 74 ? -4.380 -1.813 -7.991 1.00 89.81 74 GLU A N 1
ATOM 559 C CA . GLU A 1 74 ? -5.576 -2.580 -8.374 1.00 89.81 74 GLU A CA 1
ATOM 560 C C . GLU A 1 74 ? -5.419 -3.243 -9.755 1.00 89.81 74 GLU A C 1
ATOM 562 O O . GLU A 1 74 ? -5.824 -4.390 -9.938 1.00 89.81 74 GLU A O 1
ATOM 567 N N . ALA A 1 75 ? -4.777 -2.568 -10.717 1.00 93.06 75 ALA A N 1
ATOM 568 C CA . ALA A 1 75 ? -4.534 -3.121 -12.050 1.00 93.06 75 ALA A CA 1
ATOM 569 C C . ALA A 1 75 ? -3.511 -4.273 -12.063 1.00 93.06 75 ALA A C 1
ATOM 571 O O . ALA A 1 75 ? -3.644 -5.199 -12.860 1.00 93.06 75 ALA A O 1
ATOM 572 N N . LYS A 1 76 ? -2.489 -4.215 -11.202 1.00 89.69 76 LYS A N 1
ATOM 573 C CA . LYS A 1 76 ? -1.395 -5.204 -11.146 1.00 89.69 76 LYS A CA 1
ATOM 574 C C . LYS A 1 76 ? -1.679 -6.374 -10.213 1.00 89.69 76 LYS A C 1
ATOM 576 O O . LYS A 1 76 ? -1.066 -7.430 -10.354 1.00 89.69 76 LYS A O 1
ATOM 581 N N . TRP A 1 77 ? -2.605 -6.196 -9.274 1.00 88.75 77 TRP A N 1
ATOM 582 C CA . TRP A 1 77 ? -2.901 -7.189 -8.251 1.00 88.75 77 TRP A CA 1
ATOM 583 C C . TRP A 1 77 ? -3.238 -8.587 -8.795 1.00 88.75 77 TRP A C 1
ATOM 585 O O . TRP A 1 77 ? -2.684 -9.542 -8.260 1.00 88.75 77 TRP A O 1
ATOM 595 N N . PRO A 1 78 ? -4.061 -8.768 -9.850 1.00 89.19 78 PRO A N 1
ATOM 596 C CA . PRO A 1 78 ? -4.422 -10.111 -10.311 1.00 89.19 78 PRO A CA 1
ATOM 597 C C . PRO A 1 78 ? -3.226 -10.948 -10.786 1.00 89.19 78 PRO A C 1
ATOM 599 O O . PRO A 1 78 ? -3.148 -12.134 -10.473 1.00 89.19 78 PRO A O 1
ATOM 602 N N . GLU A 1 79 ? -2.296 -10.329 -11.519 1.00 85.62 79 GLU A N 1
ATOM 603 C CA . GLU A 1 79 ? -1.091 -10.988 -12.038 1.00 85.62 79 GLU A CA 1
ATOM 604 C C . GLU A 1 79 ? -0.103 -11.290 -10.911 1.00 85.62 79 GLU A C 1
ATOM 606 O O . GLU A 1 79 ? 0.350 -12.425 -10.768 1.00 85.62 79 GLU A O 1
ATOM 611 N N . LEU A 1 80 ? 0.164 -10.302 -10.053 1.00 83.00 80 LEU A N 1
ATOM 612 C CA . LEU A 1 80 ? 1.071 -10.487 -8.926 1.00 83.00 80 LEU A CA 1
ATOM 613 C C . LEU A 1 80 ? 0.543 -11.531 -7.934 1.00 83.00 80 LEU A C 1
ATOM 615 O O . LEU A 1 80 ? 1.307 -12.356 -7.448 1.00 83.00 80 LEU A O 1
ATOM 619 N N . HIS A 1 81 ? -0.760 -11.529 -7.650 1.00 82.31 81 HIS A N 1
ATOM 620 C CA . HIS A 1 81 ? -1.378 -12.501 -6.753 1.00 82.31 81 HIS A CA 1
ATOM 621 C C . HIS A 1 81 ? -1.241 -13.933 -7.284 1.00 82.31 81 HIS A C 1
ATOM 623 O O . HIS A 1 81 ? -0.935 -14.835 -6.510 1.00 82.31 81 HIS A O 1
ATOM 629 N N . ALA A 1 82 ? -1.406 -14.145 -8.595 1.00 79.81 82 ALA A N 1
ATOM 630 C CA . ALA A 1 82 ? -1.169 -15.451 -9.206 1.00 79.81 82 ALA A CA 1
ATOM 631 C C . ALA A 1 82 ? 0.301 -15.885 -9.064 1.00 79.81 82 ALA A C 1
ATOM 633 O O . ALA A 1 82 ? 0.560 -16.998 -8.610 1.00 79.81 82 ALA A O 1
ATOM 634 N N . GLY A 1 83 ? 1.241 -14.978 -9.351 1.00 77.12 83 GLY A N 1
ATOM 635 C CA . GLY A 1 83 ? 2.675 -15.256 -9.243 1.00 77.12 83 GLY A CA 1
ATOM 636 C C . GLY A 1 83 ? 3.159 -15.511 -7.809 1.00 77.12 83 GLY A C 1
ATOM 637 O O . GLY A 1 83 ? 4.080 -16.292 -7.576 1.00 77.12 83 GLY A O 1
ATOM 638 N N . LEU A 1 84 ? 2.526 -14.886 -6.813 1.00 76.38 84 LEU A N 1
ATOM 639 C CA . LEU A 1 84 ? 2.803 -15.164 -5.400 1.00 76.38 84 LEU A CA 1
ATOM 640 C C . LEU A 1 84 ? 2.309 -16.557 -4.976 1.00 76.38 84 LEU A C 1
ATOM 642 O O . LEU A 1 84 ? 2.919 -17.175 -4.107 1.00 76.38 84 LEU A O 1
ATOM 646 N N . LEU A 1 85 ? 1.227 -17.066 -5.576 1.00 74.94 85 LEU A N 1
ATOM 647 C CA . LEU A 1 85 ? 0.682 -18.394 -5.264 1.00 74.94 85 LEU A CA 1
ATOM 648 C C . LEU A 1 85 ? 1.471 -19.534 -5.918 1.00 74.94 85 LEU A C 1
ATOM 650 O O . LEU A 1 85 ? 1.563 -20.616 -5.337 1.00 74.94 85 LEU A O 1
ATOM 654 N N . ASP A 1 86 ? 2.017 -19.315 -7.114 1.00 79.44 86 ASP A N 1
ATOM 655 C CA . ASP A 1 86 ? 2.798 -20.320 -7.848 1.00 79.44 86 ASP A CA 1
ATOM 656 C C . ASP A 1 86 ? 4.322 -20.198 -7.645 1.00 79.44 86 ASP A C 1
ATOM 658 O O . ASP A 1 86 ? 5.075 -21.070 -8.087 1.00 79.44 86 ASP A O 1
ATOM 662 N N . GLY A 1 87 ? 4.770 -19.157 -6.933 1.00 71.62 87 GLY A N 1
ATOM 663 C CA . GLY A 1 87 ? 6.175 -18.904 -6.610 1.00 71.62 87 GLY A CA 1
ATOM 664 C C . GLY A 1 87 ? 6.990 -18.300 -7.757 1.00 71.62 87 GLY A C 1
ATOM 665 O O . GLY A 1 87 ? 8.217 -18.311 -7.692 1.00 71.62 87 GLY A O 1
ATOM 666 N N . SER A 1 88 ? 6.338 -17.800 -8.808 1.00 75.88 88 SER A N 1
ATOM 667 C CA . SER A 1 88 ? 6.990 -17.146 -9.949 1.00 75.88 88 SER A CA 1
ATOM 668 C C . SER A 1 88 ? 7.204 -15.640 -9.773 1.00 75.88 88 SER A C 1
ATOM 670 O O . SER A 1 88 ? 7.932 -15.042 -10.566 1.00 75.88 88 SER A O 1
ATOM 672 N N . ALA A 1 89 ? 6.598 -15.020 -8.756 1.00 76.56 89 ALA A N 1
ATOM 673 C CA . ALA A 1 89 ? 6.779 -13.602 -8.459 1.00 76.56 89 ALA A CA 1
ATOM 674 C C . ALA A 1 89 ? 8.007 -13.334 -7.576 1.00 76.56 89 ALA A C 1
ATOM 676 O O . ALA A 1 89 ? 8.232 -14.016 -6.575 1.00 76.56 89 ALA A O 1
ATOM 677 N N . ASP A 1 90 ? 8.739 -12.264 -7.896 1.00 75.50 90 ASP A N 1
ATOM 678 C CA . ASP A 1 90 ? 9.800 -11.741 -7.036 1.00 75.50 90 ASP A CA 1
ATOM 679 C C . ASP A 1 90 ? 9.216 -11.168 -5.730 1.00 75.50 90 ASP A C 1
ATOM 681 O O . ASP A 1 90 ? 8.273 -10.363 -5.736 1.00 75.50 90 ASP A O 1
ATOM 685 N N . MET A 1 91 ? 9.810 -11.566 -4.602 1.00 70.31 91 MET A N 1
ATOM 686 C CA . MET A 1 91 ? 9.437 -11.141 -3.253 1.00 70.31 91 MET A CA 1
ATOM 687 C C . MET A 1 91 ? 10.651 -10.561 -2.526 1.00 70.31 91 MET A C 1
ATOM 689 O O . MET A 1 91 ? 11.712 -11.181 -2.474 1.00 70.31 91 MET A O 1
ATOM 693 N N . TYR A 1 92 ? 10.468 -9.395 -1.910 1.00 70.06 92 TYR A N 1
ATOM 694 C CA . TYR A 1 92 ? 11.454 -8.761 -1.045 1.00 70.06 92 TYR A CA 1
ATOM 695 C C . TYR A 1 92 ? 10.994 -8.812 0.412 1.00 70.06 92 TYR A C 1
ATOM 697 O O . TYR A 1 92 ? 9.883 -8.406 0.750 1.00 70.06 92 TYR A O 1
ATOM 705 N N . THR A 1 93 ? 11.872 -9.303 1.279 1.00 60.97 93 THR A N 1
ATOM 706 C CA . THR A 1 93 ? 11.638 -9.409 2.722 1.00 60.97 93 THR A CA 1
ATOM 707 C C . THR A 1 93 ? 12.583 -8.478 3.471 1.00 60.97 93 THR A C 1
ATOM 709 O O . THR A 1 93 ? 13.740 -8.318 3.069 1.00 60.97 93 THR A O 1
ATOM 712 N N . HIS A 1 94 ? 12.156 -7.972 4.619 1.00 53.94 94 HIS A N 1
ATOM 713 C CA . HIS A 1 94 ? 12.973 -7.229 5.576 1.00 53.94 94 HIS A CA 1
ATOM 714 C C . HIS A 1 94 ? 14.201 -8.010 6.082 1.00 53.94 94 HIS A C 1
ATOM 716 O O . HIS A 1 94 ? 15.141 -7.422 6.615 1.00 53.94 94 HIS A O 1
ATOM 722 N N . ALA A 1 95 ? 14.258 -9.329 5.860 1.00 52.81 95 ALA A N 1
ATOM 723 C CA . ALA A 1 95 ? 15.414 -10.169 6.177 1.00 52.81 95 ALA A CA 1
ATOM 724 C C . ALA A 1 95 ? 16.737 -9.725 5.503 1.00 52.81 95 ALA A C 1
ATOM 726 O O . ALA A 1 95 ? 17.807 -10.168 5.920 1.00 52.81 95 ALA A O 1
ATOM 727 N N . GLY A 1 96 ? 16.687 -8.852 4.488 1.00 49.75 96 GLY A N 1
ATOM 728 C CA . GLY A 1 96 ? 17.869 -8.288 3.827 1.00 49.75 96 GLY A CA 1
ATOM 729 C C . GLY A 1 96 ? 18.506 -7.065 4.506 1.00 49.75 96 GLY A C 1
ATOM 730 O O . GLY A 1 96 ? 19.625 -6.716 4.136 1.00 49.75 96 GLY A O 1
ATOM 731 N N . GLU A 1 97 ? 17.850 -6.423 5.482 1.00 47.84 97 GLU A N 1
ATOM 732 C CA . GLU A 1 97 ? 18.290 -5.121 6.038 1.00 47.84 97 GLU A CA 1
ATOM 733 C C . GLU A 1 97 ? 18.912 -5.181 7.444 1.00 47.84 97 GLU A C 1
ATOM 735 O O . GLU A 1 97 ? 19.358 -4.169 7.980 1.00 47.84 97 GLU A O 1
ATOM 740 N N . GLY A 1 98 ? 19.062 -6.372 8.018 1.00 41.81 98 GLY A N 1
ATOM 741 C CA . GLY A 1 98 ? 19.668 -6.535 9.336 1.00 41.81 98 GLY A CA 1
ATOM 742 C C . GLY A 1 98 ? 18.638 -6.606 10.463 1.00 41.81 98 GLY A C 1
ATOM 743 O O . GLY A 1 98 ? 17.522 -6.102 10.396 1.00 41.81 98 GLY A O 1
ATOM 744 N N . ALA A 1 99 ? 19.027 -7.343 11.496 1.00 43.28 99 ALA A N 1
ATOM 745 C CA . ALA A 1 99 ? 18.160 -7.992 12.471 1.00 43.28 99 ALA A CA 1
ATOM 746 C C . ALA A 1 99 ? 17.583 -7.076 13.573 1.00 43.28 99 ALA A C 1
ATOM 748 O O . ALA A 1 99 ? 17.634 -7.459 14.739 1.00 43.28 99 ALA A O 1
ATOM 749 N N . ASP A 1 100 ? 17.050 -5.895 13.243 1.00 46.72 100 ASP A N 1
ATOM 750 C CA . ASP A 1 100 ? 16.482 -4.978 14.258 1.00 46.72 100 ASP A CA 1
ATOM 751 C C . ASP A 1 100 ? 14.989 -4.652 14.075 1.00 46.72 100 ASP A C 1
ATOM 753 O O . ASP A 1 100 ? 14.372 -3.972 14.890 1.00 46.72 100 ASP A O 1
ATOM 757 N N . ILE A 1 101 ? 14.353 -5.215 13.047 1.00 47.19 101 ILE A N 1
ATOM 758 C CA . ILE A 1 101 ? 12.899 -5.155 12.867 1.00 47.19 101 ILE A CA 1
ATOM 759 C C . ILE A 1 101 ? 12.274 -6.410 13.472 1.00 47.19 101 ILE A C 1
ATOM 761 O O . ILE A 1 101 ? 12.197 -7.478 12.859 1.00 47.19 101 ILE A O 1
ATOM 765 N N . SER A 1 102 ? 11.855 -6.282 14.731 1.00 40.34 102 SER A N 1
ATOM 766 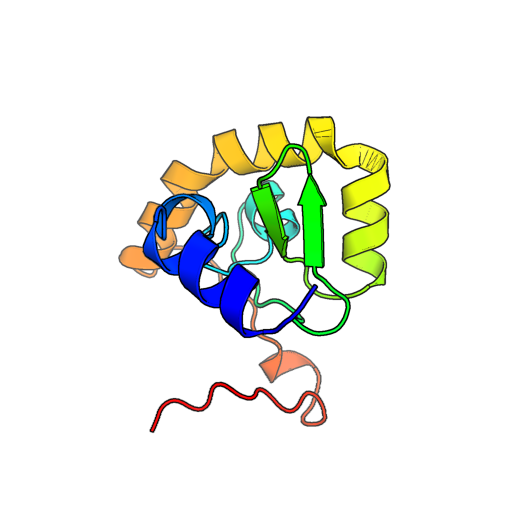C CA . SER A 1 102 ? 11.104 -7.314 15.448 1.00 40.34 102 SER A CA 1
ATOM 767 C C . SER A 1 102 ? 9.734 -7.507 14.796 1.00 40.34 102 SER A C 1
ATOM 769 O O . SER A 1 102 ? 8.837 -6.686 14.966 1.00 40.34 102 SER A O 1
ATOM 771 N N . HIS A 1 103 ? 9.565 -8.609 14.068 1.00 43.56 103 HIS A N 1
ATOM 772 C CA . HIS A 1 103 ? 8.291 -9.004 13.472 1.00 43.56 103 HIS A CA 1
ATOM 773 C C . HIS A 1 103 ? 7.439 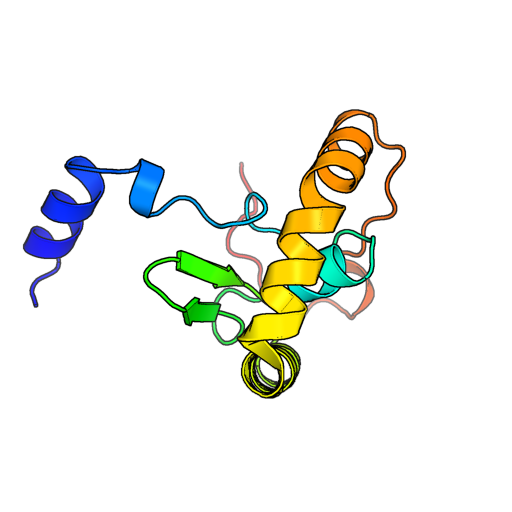-9.764 14.508 1.00 43.56 103 HIS A C 1
ATOM 775 O O . HIS A 1 103 ? 7.834 -10.852 14.930 1.00 43.56 103 HIS A O 1
ATOM 781 N N . PRO A 1 104 ? 6.249 -9.274 14.907 1.00 41.66 104 PRO A N 1
ATOM 782 C CA . PRO A 1 104 ? 5.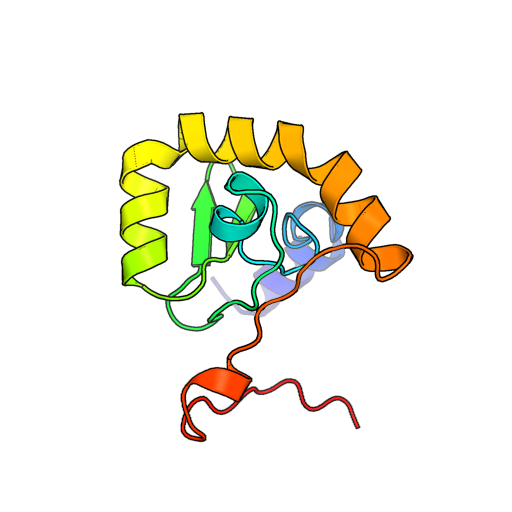375 -9.983 15.847 1.00 41.66 104 PRO A CA 1
ATOM 783 C C . PRO A 1 104 ? 4.645 -11.195 15.237 1.00 41.66 104 PRO A C 1
ATOM 785 O O . PRO A 1 104 ? 3.802 -11.794 15.900 1.00 41.66 104 PRO A O 1
ATOM 788 N N . GLN A 1 105 ? 4.956 -11.589 13.999 1.00 41.03 105 GLN A N 1
ATOM 789 C CA . GLN A 1 105 ? 4.385 -12.774 13.358 1.00 41.03 105 GLN A CA 1
ATOM 790 C C . GLN A 1 105 ? 5.453 -13.816 13.015 1.00 41.03 105 GLN A C 1
ATOM 792 O O . GLN A 1 105 ? 5.559 -14.268 11.881 1.00 41.03 105 GLN A O 1
ATOM 797 N N . GLN A 1 106 ? 6.204 -14.273 14.019 1.00 37.47 106 GLN A N 1
ATOM 798 C CA . GLN A 1 106 ? 6.634 -15.670 13.990 1.00 37.47 106 GLN A CA 1
ATOM 799 C C . GLN A 1 106 ? 5.434 -16.520 14.411 1.00 37.47 106 GLN A C 1
ATOM 801 O O . GLN A 1 106 ? 5.160 -16.701 15.597 1.00 37.47 106 GLN A O 1
ATOM 806 N N . LEU A 1 107 ? 4.665 -16.965 13.416 1.00 32.88 107 LEU A N 1
ATOM 807 C CA . LEU A 1 107 ? 3.672 -18.015 13.604 1.00 32.88 107 LEU A CA 1
ATOM 808 C C . LEU A 1 107 ? 4.408 -19.274 14.079 1.00 32.88 107 LEU A C 1
ATOM 810 O O . LEU A 1 107 ? 5.355 -19.724 13.434 1.00 32.88 107 LEU A O 1
ATOM 814 N N . ASN A 1 108 ? 3.990 -19.766 15.242 1.00 34.97 108 ASN A N 1
ATOM 815 C CA . ASN A 1 108 ? 4.457 -21.005 15.855 1.00 34.97 108 ASN A CA 1
ATOM 816 C C . ASN A 1 108 ? 3.783 -22.214 15.197 1.00 34.97 108 ASN A C 1
ATOM 818 O O . ASN A 1 108 ? 2.573 -22.095 14.891 1.00 34.97 108 ASN A O 1
#

Radius of gyration: 14.83 Å; chains: 1; bounding box: 40×33×36 Å

pLDDT: mean 72.5, std 15.59, range [32.88, 94.31]

Foldseek 3Di:
DDPVVVVVVCVVCVVLAQAPLNQWQLQCLLVQATEHFDPPQQWDADPSHIHTHNHNVRSVVCVVVVVSSNVSNVVSSVVSVVCVVVVNGHYYYPVVPDDDPDDPPPPD

Secondary structure (DSSP, 8-state):
--HHHHHHHHHH-SGGGSPGGGGS-HHHHHHTSEE---TTTSEEEETTEEEE-SSHHHHHHHHHTHHHHHHHHHHHHHHHHHHHHHT-S-EE-GGGS-TT---S----